Protein AF-A0A9D6C501-F1 (afdb_monomer)

Nearest PDB structures (foldseek):
  5izs-assembly2_D  TM=9.633E-01  e=5.476E-01  synthetic construct
  5izs-assembly2_E  TM=9.698E-01  e=9.408E-01  synthetic construct
  6xi6-assembly1_A-3  TM=9.620E-01  e=1.061E+00  synthetic construct
  4ke2-assembly1_A  TM=8.879E-01  e=5.380E+00  Pseudopleuronectes americanus

Structure (mmCIF, N/CA/C/O backbone):
data_AF-A0A9D6C501-F1
#
_entry.id   AF-A0A9D6C501-F1
#
loop_
_atom_site.group_PDB
_atom_site.id
_atom_site.type_symbol
_atom_site.label_atom_id
_atom_site.label_alt_id
_atom_site.label_comp_id
_atom_site.label_asym_id
_atom_site.label_entity_id
_atom_site.label_seq_id
_atom_site.pdbx_PDB_ins_code
_atom_site.Cartn_x
_atom_site.Cartn_y
_atom_site.Cartn_z
_atom_site.occupancy
_atom_site.B_iso_or_equiv
_atom_site.auth_seq_id
_atom_site.auth_comp_id
_atom_site.auth_asym_id
_atom_site.auth_atom_id
_atom_site.pdbx_PDB_model_num
ATOM 1 N N . MET A 1 1 ? -19.567 12.863 9.223 1.00 47.72 1 MET A N 1
ATOM 2 C CA . MET A 1 1 ? -19.344 14.197 8.610 1.00 47.72 1 MET A CA 1
ATOM 3 C C . MET A 1 1 ? -18.190 14.239 7.585 1.00 47.72 1 MET A C 1
ATOM 5 O O . MET A 1 1 ? -18.088 15.213 6.853 1.00 47.72 1 MET A O 1
ATOM 9 N N . TRP A 1 2 ? -17.352 13.196 7.460 1.00 30.27 2 TRP A N 1
ATOM 10 C CA . TRP A 1 2 ? -16.271 13.142 6.454 1.00 30.27 2 TRP A CA 1
ATOM 11 C C . TRP A 1 2 ? -16.708 12.658 5.056 1.00 30.27 2 TRP A C 1
ATOM 13 O O . TRP A 1 2 ? -16.207 13.167 4.057 1.00 30.27 2 TRP A O 1
ATOM 23 N N . GLN A 1 3 ? -17.695 11.759 4.955 1.00 38.41 3 GLN A N 1
ATOM 24 C CA . GLN A 1 3 ? -18.162 11.247 3.655 1.00 38.41 3 GLN A CA 1
ATOM 25 C C . GLN A 1 3 ? -18.876 12.302 2.790 1.00 38.41 3 GLN A C 1
ATOM 27 O O . GLN A 1 3 ? -18.771 12.288 1.565 1.00 38.41 3 GLN A O 1
ATOM 32 N N . THR A 1 4 ? -19.540 13.280 3.411 1.00 40.81 4 THR A N 1
ATOM 33 C CA . THR A 1 4 ? -20.282 14.330 2.697 1.00 40.81 4 THR A CA 1
ATOM 34 C C . THR A 1 4 ? -19.353 15.296 1.950 1.00 40.81 4 THR A C 1
ATOM 36 O O . THR A 1 4 ? -19.719 15.805 0.895 1.00 40.81 4 THR A O 1
ATOM 39 N N . ARG A 1 5 ? -18.122 15.519 2.441 1.00 48.72 5 ARG A N 1
ATOM 40 C CA . ARG A 1 5 ? -17.141 16.409 1.786 1.00 48.72 5 ARG A CA 1
ATOM 41 C C . ARG A 1 5 ? -16.528 15.790 0.525 1.00 48.72 5 ARG A C 1
ATOM 43 O O . ARG A 1 5 ? -16.245 16.519 -0.422 1.00 48.72 5 ARG A O 1
ATOM 50 N N . ILE A 1 6 ? -16.379 14.466 0.481 1.00 52.72 6 ILE A N 1
ATOM 51 C CA . ILE A 1 6 ? -15.838 13.747 -0.684 1.00 52.72 6 ILE A CA 1
ATOM 52 C C . ILE A 1 6 ? -16.838 13.791 -1.846 1.00 52.72 6 ILE A C 1
ATOM 54 O O . ILE A 1 6 ? -16.473 14.153 -2.963 1.00 52.72 6 ILE A O 1
ATOM 58 N N . LEU A 1 7 ? -18.120 13.530 -1.571 1.00 46.81 7 LEU A N 1
ATOM 59 C CA . LEU A 1 7 ? -19.181 13.551 -2.586 1.00 46.81 7 LEU A CA 1
ATOM 60 C C . LEU A 1 7 ? -19.389 14.944 -3.212 1.00 46.81 7 LEU A C 1
ATOM 62 O O . LEU A 1 7 ? -19.636 15.050 -4.414 1.00 46.81 7 LEU A O 1
ATOM 66 N N . VAL A 1 8 ? -19.235 16.020 -2.429 1.00 56.94 8 VAL A N 1
ATOM 67 C CA . VAL A 1 8 ? -19.314 17.406 -2.934 1.00 56.94 8 VAL A CA 1
ATOM 68 C C . VAL A 1 8 ? -18.138 17.740 -3.858 1.00 56.94 8 VAL A C 1
ATOM 70 O O . VAL A 1 8 ? -18.342 18.363 -4.902 1.00 56.94 8 VAL A O 1
ATOM 73 N N . ASN A 1 9 ? -16.923 17.294 -3.529 1.00 51.69 9 ASN A N 1
ATOM 74 C CA . ASN A 1 9 ? -15.750 17.534 -4.374 1.00 51.69 9 ASN A CA 1
ATOM 75 C C . ASN A 1 9 ? -15.791 16.723 -5.678 1.00 51.69 9 ASN A C 1
ATOM 77 O O . ASN A 1 9 ? -15.476 17.271 -6.732 1.00 51.69 9 ASN A O 1
ATOM 81 N N . VAL A 1 10 ? -16.267 15.474 -5.644 1.00 56.03 10 VAL A N 1
ATOM 82 C CA . VAL A 1 10 ? -16.452 14.652 -6.855 1.00 56.03 10 VAL A CA 1
ATOM 83 C C . VAL A 1 10 ? -17.479 15.281 -7.803 1.00 56.03 10 VAL A C 1
ATOM 85 O O . VAL A 1 10 ? -17.233 15.379 -9.004 1.00 56.03 10 VAL A O 1
ATOM 88 N N . ARG A 1 11 ? -18.596 15.801 -7.274 1.00 50.22 11 ARG A N 1
ATOM 89 C CA . ARG A 1 11 ? -19.611 16.498 -8.084 1.00 50.22 11 ARG A CA 1
ATOM 90 C C . ARG A 1 11 ? -19.091 17.809 -8.689 1.00 50.22 11 ARG A C 1
ATOM 92 O O . ARG A 1 11 ? -19.464 18.145 -9.807 1.00 50.22 11 ARG A O 1
ATOM 99 N N . ARG A 1 12 ? -18.207 18.529 -7.989 1.00 50.34 12 ARG A N 1
ATOM 100 C CA . ARG A 1 12 ? -17.574 19.765 -8.489 1.00 50.34 12 ARG A CA 1
ATOM 101 C C . ARG A 1 12 ? -16.555 19.500 -9.610 1.00 50.34 12 ARG A C 1
ATOM 103 O O . ARG A 1 12 ? -16.382 20.352 -10.476 1.00 50.34 12 ARG A O 1
ATOM 110 N N . MET A 1 13 ? -15.914 18.331 -9.633 1.00 49.38 13 MET A N 1
ATOM 111 C CA . MET A 1 13 ? -14.975 17.960 -10.703 1.00 49.38 13 MET A CA 1
ATOM 112 C C . MET A 1 13 ? -15.684 17.565 -12.009 1.00 49.38 13 MET A C 1
ATOM 114 O O . MET A 1 13 ? -15.136 17.790 -13.082 1.00 49.38 13 MET A O 1
ATOM 118 N N . GLN A 1 14 ? -16.925 17.066 -11.950 1.00 54.97 14 GLN A N 1
ATOM 119 C CA . GLN A 1 14 ? -17.709 16.705 -13.144 1.00 54.97 14 GLN A CA 1
ATOM 120 C C . GLN A 1 14 ? -18.224 17.914 -13.948 1.00 54.97 14 GLN A C 1
ATOM 122 O O . GLN A 1 14 ? -18.613 17.757 -15.102 1.00 54.97 14 GLN A O 1
ATOM 127 N N . THR A 1 15 ? -18.223 19.123 -13.374 1.00 48.69 15 THR A N 1
ATOM 128 C CA . THR A 1 15 ? -18.697 20.349 -14.046 1.00 48.69 15 THR A CA 1
ATOM 129 C C . THR A 1 15 ? -17.587 21.157 -14.723 1.00 48.69 15 THR A C 1
ATOM 131 O O . THR A 1 15 ? -17.861 22.206 -15.304 1.00 48.69 15 THR A O 1
ATOM 134 N N . MET A 1 16 ? -16.330 20.711 -14.652 1.00 44.47 16 MET A N 1
ATOM 135 C CA . MET A 1 16 ? -15.225 21.375 -15.341 1.00 44.47 16 MET A CA 1
ATOM 136 C C . MET A 1 16 ? -15.161 20.899 -16.795 1.00 44.47 16 MET A C 1
ATOM 138 O O . MET A 1 16 ? -14.798 19.761 -17.076 1.00 44.47 16 MET A O 1
ATOM 142 N N . LYS A 1 17 ? -15.530 21.781 -17.729 1.00 48.78 17 LYS A N 1
ATOM 143 C CA . LYS A 1 17 ? -15.360 21.563 -19.171 1.00 48.78 17 LYS A CA 1
ATOM 144 C C . LYS A 1 17 ? -13.866 21.455 -19.491 1.00 48.78 17 LYS A C 1
ATOM 146 O O . LYS A 1 17 ? -13.115 22.401 -19.266 1.00 48.78 17 LYS A O 1
ATOM 151 N N . THR A 1 18 ? -13.452 20.307 -20.015 1.00 42.47 18 THR A N 1
ATOM 152 C CA . THR A 1 18 ? -12.098 20.052 -20.514 1.00 42.47 18 THR A CA 1
ATOM 153 C C . THR A 1 18 ? -11.804 20.979 -21.701 1.00 42.47 18 THR A C 1
ATOM 155 O O . THR A 1 18 ? -12.596 20.992 -22.646 1.00 42.47 18 THR A O 1
ATOM 158 N N . PRO A 1 19 ? -10.716 21.771 -21.693 1.00 44.72 19 PRO A N 1
ATOM 159 C CA . PRO A 1 19 ? -10.315 22.525 -22.872 1.00 44.72 19 PRO A CA 1
ATOM 160 C C . PRO A 1 19 ? -9.852 21.564 -23.975 1.00 44.72 19 PRO A C 1
ATOM 162 O O . PRO A 1 19 ? -9.009 20.692 -23.767 1.00 44.72 19 PRO A O 1
ATOM 165 N N . GLU A 1 20 ? -10.449 21.730 -25.150 1.00 41.53 20 GLU A N 1
ATOM 166 C CA . GLU A 1 20 ? -10.170 20.987 -26.374 1.00 41.53 20 GLU A CA 1
ATOM 167 C C . GLU A 1 20 ? -8.712 21.222 -26.800 1.00 41.53 20 GLU A C 1
ATOM 169 O O . GLU A 1 20 ? -8.317 22.334 -27.154 1.00 41.53 20 GLU A O 1
ATOM 174 N N . THR A 1 21 ? -7.874 20.185 -26.720 1.00 39.00 21 THR A N 1
ATOM 175 C CA . THR A 1 21 ? -6.478 20.281 -27.162 1.00 39.00 21 THR A CA 1
ATOM 176 C C . THR A 1 21 ? -6.434 20.015 -28.661 1.00 39.00 21 THR A C 1
ATOM 178 O O . THR A 1 21 ? -6.546 18.880 -29.115 1.00 39.00 21 THR A O 1
ATOM 181 N N . ARG A 1 22 ? -6.302 21.097 -29.430 1.00 32.50 22 ARG A N 1
ATOM 182 C CA . ARG A 1 22 ? -6.124 21.107 -30.883 1.00 32.50 22 ARG A CA 1
ATOM 183 C C . ARG A 1 22 ? -4.939 20.220 -31.278 1.00 32.50 22 ARG A C 1
ATOM 185 O O . ARG A 1 22 ? -3.789 20.570 -31.029 1.00 32.50 22 ARG A O 1
ATOM 192 N N . THR A 1 23 ? -5.216 19.088 -31.916 1.00 35.75 23 THR A N 1
ATOM 193 C CA . THR A 1 23 ? -4.202 18.227 -32.531 1.00 35.75 23 THR A CA 1
ATOM 194 C C . THR A 1 23 ? -3.650 18.926 -33.772 1.00 35.75 23 THR A C 1
ATOM 196 O O . THR A 1 23 ? -4.257 18.893 -34.840 1.00 35.75 23 THR A O 1
ATOM 199 N N . THR A 1 24 ? -2.503 19.593 -33.656 1.00 35.00 24 THR A N 1
ATOM 200 C CA . THR A 1 24 ? -1.706 19.942 -34.835 1.00 35.00 24 THR A CA 1
ATOM 201 C C . THR A 1 24 ? -0.939 18.698 -35.254 1.00 35.00 24 THR A C 1
ATOM 203 O O . THR A 1 24 ? 0.030 18.307 -34.605 1.00 35.00 24 THR A O 1
ATOM 206 N N . GLY A 1 25 ? -1.408 18.051 -36.320 1.00 43.22 25 GLY A N 1
ATOM 207 C CA . GLY A 1 25 ? -0.636 17.042 -37.027 1.00 43.22 25 GLY A CA 1
ATOM 208 C C . GLY A 1 25 ? 0.635 17.678 -37.579 1.00 43.22 25 GLY A C 1
ATOM 209 O O . GLY A 1 25 ? 0.585 18.417 -38.559 1.00 43.22 25 GLY A O 1
ATOM 210 N N . THR A 1 26 ? 1.767 17.397 -36.940 1.00 38.34 26 THR A N 1
ATOM 211 C CA . THR A 1 26 ? 3.084 17.631 -37.528 1.00 38.34 26 THR A CA 1
ATOM 212 C C . THR A 1 26 ? 3.464 16.366 -38.281 1.00 38.34 26 THR A C 1
ATOM 214 O O . THR A 1 26 ? 3.967 15.403 -37.706 1.00 38.34 26 THR A O 1
ATOM 217 N N . THR A 1 27 ? 3.181 16.355 -39.580 1.00 40.12 27 THR A N 1
ATOM 218 C CA . THR A 1 27 ? 3.803 15.444 -40.542 1.00 40.12 27 THR A CA 1
ATOM 219 C C . THR A 1 27 ? 5.314 15.653 -40.464 1.00 40.12 27 THR A C 1
ATOM 221 O O . THR A 1 27 ? 5.811 16.705 -40.861 1.00 40.12 27 THR A O 1
ATOM 224 N N . ALA A 1 28 ? 6.047 14.684 -39.913 1.00 40.41 28 ALA A N 1
ATOM 225 C CA . ALA A 1 28 ? 7.504 14.696 -39.945 1.00 40.41 28 ALA A CA 1
ATOM 226 C C . ALA A 1 28 ? 7.971 14.425 -41.390 1.00 40.41 28 ALA A C 1
ATOM 228 O O . ALA A 1 28 ? 7.619 13.382 -41.951 1.00 40.41 28 ALA A O 1
ATOM 229 N N . PRO A 1 29 ? 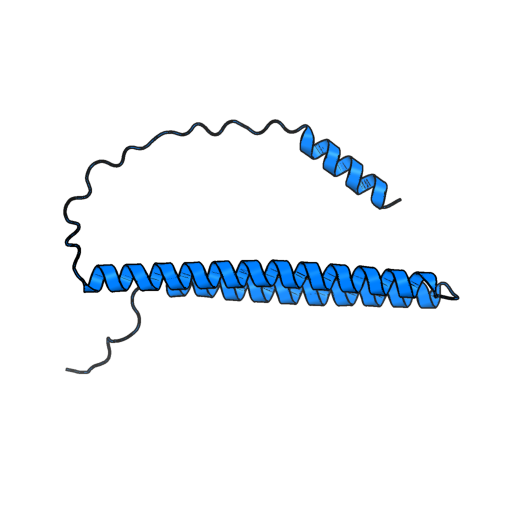8.729 15.337 -42.023 1.00 42.22 29 PRO A N 1
ATOM 230 C CA . PRO A 1 29 ? 9.289 15.102 -43.341 1.00 42.22 29 PRO A CA 1
ATOM 231 C C . PRO A 1 29 ? 10.544 14.230 -43.217 1.00 42.22 29 PRO A C 1
ATOM 233 O O . PRO A 1 29 ? 11.494 14.617 -42.550 1.00 42.22 29 PRO A O 1
ATOM 236 N N . GLY A 1 30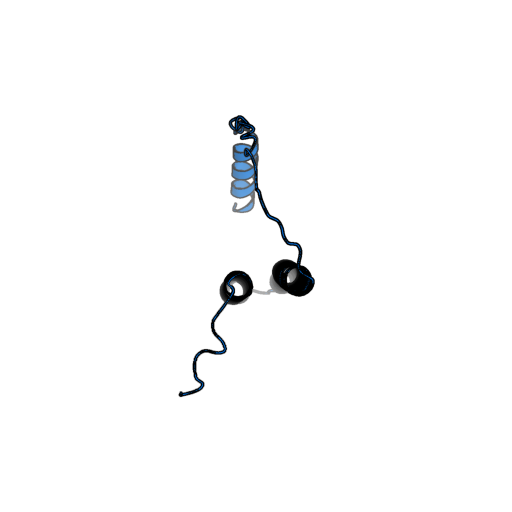 ? 10.523 13.070 -43.881 1.00 41.56 30 GLY A N 1
ATOM 237 C CA . GLY A 1 30 ? 11.695 12.308 -44.331 1.00 41.56 30 GLY A CA 1
ATOM 238 C C . GLY A 1 30 ? 12.710 11.871 -43.268 1.00 41.56 30 GLY A C 1
ATOM 239 O O . GLY A 1 30 ? 13.598 12.632 -42.907 1.00 41.56 30 GLY A O 1
ATOM 240 N N . MET A 1 31 ? 12.682 10.592 -42.882 1.00 47.81 31 MET A N 1
ATOM 241 C CA . MET A 1 31 ? 13.840 9.928 -42.264 1.00 47.81 31 MET A CA 1
ATOM 242 C C . MET A 1 31 ? 14.558 9.089 -43.336 1.00 47.81 31 MET A C 1
ATOM 244 O O . MET A 1 31 ? 14.067 8.010 -43.677 1.00 47.81 31 MET A O 1
ATOM 248 N N . PRO A 1 32 ? 15.675 9.565 -43.918 1.00 46.47 32 PRO A N 1
ATOM 249 C CA . PRO A 1 32 ? 16.493 8.770 -44.821 1.00 46.47 32 PRO A CA 1
ATOM 250 C C . PRO A 1 32 ? 17.410 7.845 -44.007 1.00 46.47 32 PRO A C 1
ATOM 252 O O . PRO A 1 32 ? 18.119 8.298 -43.114 1.00 46.47 32 PRO A O 1
ATOM 255 N N . GLY A 1 33 ? 17.409 6.552 -44.343 1.00 48.41 33 GLY A N 1
ATOM 256 C CA . GLY A 1 33 ? 18.399 5.589 -43.849 1.00 48.41 33 GLY A CA 1
ATOM 257 C C . GLY A 1 33 ? 18.008 4.863 -42.563 1.00 48.41 33 GLY A C 1
ATOM 258 O O . GLY A 1 33 ? 18.647 5.028 -41.529 1.00 48.41 33 GLY A O 1
ATOM 259 N N . MET A 1 34 ? 16.994 3.999 -42.633 1.00 55.34 34 MET A N 1
ATOM 260 C CA . MET A 1 34 ? 16.848 2.907 -41.669 1.00 55.34 34 MET A CA 1
ATOM 261 C C . MET A 1 34 ? 17.520 1.665 -42.266 1.00 55.34 34 MET A C 1
ATOM 263 O O . MET A 1 34 ? 16.855 0.781 -42.804 1.00 55.34 34 MET A O 1
ATOM 267 N N . ASP A 1 35 ? 18.853 1.612 -42.209 1.00 54.38 35 ASP A N 1
ATOM 268 C CA . ASP A 1 35 ? 19.573 0.352 -42.410 1.00 54.38 35 ASP A CA 1
ATOM 269 C C . ASP A 1 35 ? 19.256 -0.554 -41.217 1.00 54.38 35 ASP A C 1
ATOM 271 O O . ASP A 1 35 ? 19.888 -0.514 -40.157 1.00 54.38 35 ASP A O 1
ATOM 275 N N . MET A 1 36 ? 18.189 -1.334 -41.384 1.00 57.34 36 MET A N 1
ATOM 276 C CA . MET A 1 36 ? 17.636 -2.266 -40.408 1.00 57.34 36 MET A CA 1
ATOM 277 C C . MET A 1 36 ? 18.569 -3.481 -40.264 1.00 57.34 36 MET A C 1
ATOM 279 O O . MET A 1 36 ? 18.265 -4.591 -40.697 1.00 57.34 36 MET A O 1
ATOM 283 N N . ASN A 1 37 ? 19.750 -3.280 -39.681 1.00 63.50 37 ASN A N 1
ATOM 284 C CA . ASN A 1 37 ? 20.674 -4.368 -39.378 1.00 63.50 37 ASN A CA 1
ATOM 285 C C . ASN A 1 37 ? 20.071 -5.288 -38.299 1.00 63.50 37 ASN A C 1
ATOM 287 O O . ASN A 1 37 ? 19.452 -4.821 -37.343 1.00 63.50 37 ASN A O 1
ATOM 291 N N . ARG A 1 38 ? 20.288 -6.608 -38.401 1.00 58.78 38 ARG A N 1
ATOM 292 C CA . ARG A 1 38 ? 19.792 -7.627 -37.443 1.00 58.78 38 ARG A CA 1
ATOM 293 C C . ARG A 1 38 ? 20.152 -7.312 -35.982 1.00 58.78 38 ARG A C 1
ATOM 295 O O . ARG A 1 38 ? 19.374 -7.614 -35.081 1.00 58.78 38 ARG A O 1
ATOM 302 N N . ALA A 1 39 ? 21.304 -6.678 -35.758 1.00 58.84 39 ALA A N 1
ATOM 303 C CA . ALA A 1 39 ? 21.720 -6.185 -34.448 1.00 58.84 39 ALA A CA 1
ATOM 304 C C . ALA A 1 39 ? 20.833 -5.033 -33.934 1.00 58.84 39 ALA A C 1
ATOM 306 O O . ALA A 1 39 ? 20.509 -5.025 -32.754 1.00 58.84 39 ALA A O 1
ATOM 307 N N . GLY A 1 40 ? 20.386 -4.129 -34.816 1.00 60.25 40 GLY A N 1
ATOM 308 C CA . GLY A 1 40 ? 19.458 -3.026 -34.523 1.00 60.25 40 GLY A CA 1
ATOM 309 C C . GLY A 1 40 ? 18.039 -3.495 -34.182 1.00 60.25 40 GLY A C 1
ATOM 310 O O . GLY A 1 40 ? 17.402 -2.969 -33.273 1.00 60.25 40 GLY A O 1
ATOM 311 N N . LEU A 1 41 ? 17.565 -4.544 -34.862 1.00 71.31 41 LEU A N 1
ATOM 312 C CA . LEU A 1 41 ? 16.304 -5.213 -34.518 1.00 71.31 41 LEU A CA 1
ATOM 313 C C . LEU A 1 41 ? 16.386 -5.923 -33.167 1.00 71.31 41 LEU A C 1
ATOM 315 O O . LEU A 1 41 ? 15.463 -5.829 -32.362 1.00 71.31 41 LEU A O 1
ATOM 319 N N . GLY A 1 42 ? 17.504 -6.607 -32.904 1.00 66.81 42 GLY A N 1
ATOM 320 C CA . GLY A 1 42 ? 17.773 -7.214 -31.605 1.00 66.81 42 GLY A CA 1
ATOM 321 C C . GLY A 1 42 ? 17.809 -6.174 -30.486 1.00 66.81 42 GLY A C 1
ATOM 322 O O . GLY A 1 42 ? 17.236 -6.418 -29.424 1.00 66.81 42 GLY A O 1
ATOM 323 N N . THR A 1 43 ? 18.417 -5.003 -30.729 1.00 66.50 43 THR A N 1
ATOM 324 C CA . THR A 1 43 ? 18.469 -3.934 -29.730 1.00 66.50 43 THR A CA 1
ATOM 325 C C . THR A 1 43 ? 17.125 -3.277 -29.448 1.00 66.50 43 THR A C 1
ATOM 327 O O . THR A 1 43 ? 16.767 -3.061 -28.292 1.00 66.50 43 THR A O 1
ATOM 330 N N . ALA A 1 44 ? 16.341 -3.016 -30.492 1.00 68.06 44 ALA A N 1
ATOM 331 C CA . ALA A 1 44 ? 14.985 -2.498 -30.347 1.00 68.06 44 ALA A CA 1
ATOM 332 C C . ALA A 1 44 ? 14.057 -3.492 -29.623 1.00 68.06 44 ALA A C 1
ATOM 334 O O . ALA A 1 44 ? 13.250 -3.092 -28.782 1.00 68.06 44 ALA A O 1
ATOM 335 N N . ALA A 1 45 ? 14.196 -4.793 -29.901 1.00 69.56 45 ALA A N 1
ATOM 336 C CA . ALA A 1 45 ? 13.376 -5.830 -29.284 1.00 69.56 45 ALA A CA 1
ATOM 337 C C . ALA A 1 45 ? 13.586 -5.925 -27.762 1.00 69.56 45 ALA A C 1
ATOM 339 O O . ALA A 1 45 ? 12.599 -5.928 -27.025 1.00 69.56 45 ALA A O 1
ATOM 340 N N . TRP A 1 46 ? 14.831 -5.942 -27.261 1.00 65.38 46 TRP A N 1
ATOM 341 C CA . TRP A 1 46 ? 15.068 -6.027 -25.808 1.00 65.38 46 TRP A CA 1
ATOM 342 C C . TRP A 1 46 ? 14.629 -4.766 -25.061 1.00 65.38 46 TRP A C 1
ATOM 344 O O . TRP A 1 46 ? 14.109 -4.867 -23.951 1.00 65.38 46 TRP A O 1
ATOM 354 N N . MET A 1 47 ? 14.769 -3.590 -25.680 1.00 70.50 47 MET A N 1
ATOM 355 C CA . MET A 1 47 ? 14.286 -2.332 -25.110 1.00 70.50 47 MET A CA 1
ATOM 356 C C . MET A 1 47 ? 12.755 -2.345 -24.986 1.00 70.50 47 MET A C 1
ATOM 358 O O . MET A 1 47 ? 12.210 -1.963 -23.951 1.00 70.50 47 MET A O 1
ATOM 362 N N . SER A 1 48 ? 12.058 -2.864 -26.006 1.00 72.62 48 SER A N 1
ATOM 363 C CA . SER A 1 48 ? 10.598 -3.012 -25.973 1.00 72.62 48 SER A CA 1
ATOM 364 C C . SER A 1 48 ? 10.124 -4.026 -24.922 1.00 72.62 48 SER A C 1
ATOM 366 O O . SER A 1 48 ? 9.153 -3.756 -24.216 1.00 72.62 48 SER A O 1
ATOM 368 N N . ALA A 1 49 ? 10.840 -5.145 -24.752 1.00 79.50 49 ALA A N 1
ATOM 369 C CA . ALA A 1 49 ? 10.535 -6.161 -23.747 1.00 79.50 49 ALA A CA 1
ATOM 370 C C . ALA A 1 49 ? 10.749 -5.640 -22.315 1.00 79.50 49 ALA A C 1
ATOM 372 O O . ALA A 1 49 ? 9.838 -5.741 -21.497 1.00 79.50 49 ALA A O 1
ATOM 373 N N . GLY A 1 50 ? 11.889 -4.997 -22.032 1.00 79.38 50 GLY A N 1
ATOM 374 C CA . GLY A 1 50 ? 12.169 -4.415 -20.712 1.00 79.38 50 GLY A CA 1
ATOM 375 C C . GLY A 1 50 ? 11.175 -3.316 -20.318 1.00 79.38 50 GLY A C 1
ATOM 376 O O . GLY A 1 50 ? 10.764 -3.227 -19.161 1.00 79.38 50 GLY A O 1
ATOM 377 N N . MET A 1 51 ? 10.708 -2.519 -21.286 1.00 77.75 51 MET A N 1
ATOM 378 C CA . MET A 1 51 ? 9.636 -1.547 -21.056 1.00 77.75 51 MET A CA 1
ATOM 379 C C . MET A 1 51 ? 8.300 -2.233 -20.717 1.00 77.75 51 MET A C 1
ATOM 381 O O . MET A 1 51 ? 7.618 -1.810 -19.781 1.00 77.75 51 MET A O 1
ATOM 385 N N . MET A 1 52 ? 7.927 -3.291 -21.448 1.00 84.62 52 MET A N 1
ATOM 386 C CA . MET A 1 52 ? 6.712 -4.074 -21.180 1.00 84.62 52 MET A CA 1
ATOM 387 C C . MET A 1 52 ? 6.744 -4.716 -19.787 1.00 84.62 52 MET A C 1
ATOM 389 O O . MET A 1 52 ? 5.767 -4.631 -19.044 1.00 84.62 52 MET A O 1
ATOM 393 N N . GLU A 1 53 ? 7.870 -5.333 -19.425 1.00 85.25 53 GLU A N 1
ATOM 394 C CA . GLU A 1 53 ? 8.078 -5.965 -18.120 1.00 85.25 53 GLU A CA 1
ATOM 395 C C . GLU A 1 53 ? 7.970 -4.947 -16.985 1.00 85.25 53 GLU A C 1
ATOM 397 O O . GLU A 1 53 ? 7.294 -5.197 -15.985 1.00 85.25 53 GLU A O 1
ATOM 402 N N . ALA A 1 54 ? 8.559 -3.763 -17.150 1.00 85.12 54 ALA A N 1
ATOM 403 C CA . ALA A 1 54 ? 8.465 -2.725 -16.139 1.00 85.12 54 ALA A CA 1
ATOM 404 C C . ALA A 1 54 ? 7.053 -2.137 -16.009 1.00 85.12 54 ALA A C 1
ATOM 406 O O . ALA A 1 54 ? 6.595 -1.891 -14.893 1.00 85.12 54 ALA A O 1
ATOM 407 N N . LEU A 1 55 ? 6.329 -1.954 -17.120 1.00 85.69 55 LEU A N 1
ATOM 408 C CA . LEU A 1 55 ? 4.914 -1.565 -17.090 1.00 85.69 55 LEU A CA 1
ATOM 409 C C . LEU A 1 55 ? 4.062 -2.608 -16.360 1.00 85.69 55 LEU A C 1
ATOM 411 O O . LEU A 1 55 ? 3.233 -2.243 -15.524 1.00 85.69 55 LEU A O 1
ATOM 415 N N . ALA A 1 56 ? 4.296 -3.895 -16.623 1.00 91.19 56 ALA A N 1
ATOM 416 C CA . ALA A 1 56 ? 3.620 -4.981 -15.924 1.00 91.19 56 ALA A CA 1
ATOM 417 C C . ALA A 1 56 ? 3.947 -4.980 -14.420 1.00 91.19 56 ALA A C 1
ATOM 419 O O . ALA A 1 56 ? 3.042 -5.107 -13.594 1.00 91.19 56 ALA A O 1
ATOM 420 N N . ALA A 1 57 ? 5.213 -4.767 -14.049 1.00 91.75 57 ALA A N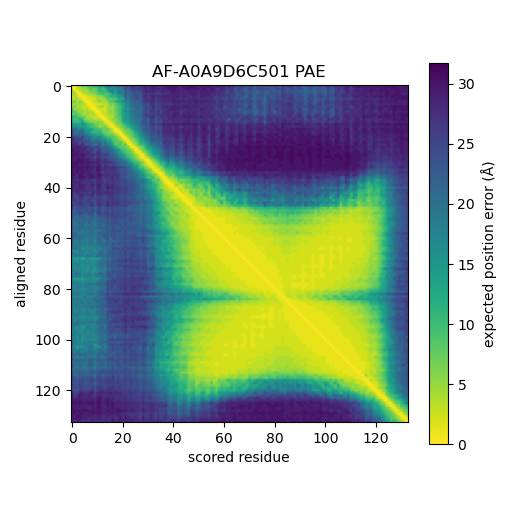 1
ATOM 421 C CA . ALA A 1 57 ? 5.641 -4.684 -12.655 1.00 91.75 57 ALA A CA 1
ATOM 422 C C . ALA A 1 57 ? 5.013 -3.486 -11.920 1.00 91.75 57 ALA A C 1
ATOM 424 O O . ALA A 1 57 ? 4.531 -3.642 -10.797 1.00 91.75 57 ALA A O 1
ATOM 425 N N . MET A 1 58 ? 4.955 -2.311 -12.556 1.00 91.38 58 MET A N 1
ATOM 426 C CA . MET A 1 58 ? 4.285 -1.129 -12.000 1.00 91.38 58 MET A CA 1
ATOM 427 C C . MET A 1 58 ? 2.781 -1.361 -11.831 1.00 91.38 58 MET A C 1
ATOM 429 O O . MET A 1 58 ? 2.229 -1.066 -10.772 1.00 91.38 58 MET A O 1
ATOM 433 N N . GLY A 1 59 ? 2.117 -1.931 -12.841 1.00 92.12 59 GLY A N 1
ATOM 434 C CA . GLY A 1 59 ? 0.695 -2.271 -12.762 1.00 92.12 59 GLY A CA 1
ATOM 435 C C . GLY A 1 59 ? 0.400 -3.272 -11.643 1.00 92.12 59 GLY A C 1
ATOM 436 O O . GLY A 1 59 ? -0.533 -3.079 -10.863 1.00 92.12 59 GLY A O 1
ATOM 437 N N . SER A 1 60 ? 1.239 -4.301 -11.511 1.00 96.38 60 SER A N 1
ATOM 438 C CA . SER A 1 60 ? 1.144 -5.278 -10.426 1.00 96.38 60 SER A CA 1
ATOM 439 C C . SER A 1 60 ? 1.301 -4.627 -9.051 1.00 96.38 60 SER A C 1
ATOM 441 O O . SER A 1 60 ? 0.550 -4.960 -8.138 1.00 96.38 60 SER A O 1
ATOM 443 N N . GLU A 1 61 ? 2.243 -3.696 -8.888 1.00 96.69 61 GLU A N 1
ATOM 444 C CA . GLU A 1 61 ? 2.447 -2.985 -7.622 1.00 96.69 61 GLU A CA 1
ATOM 445 C C . GLU A 1 61 ? 1.213 -2.169 -7.217 1.00 96.69 61 GLU A C 1
ATOM 447 O O . GLU A 1 61 ? 0.774 -2.247 -6.072 1.00 96.69 61 GLU A O 1
ATOM 452 N N . VAL A 1 62 ? 0.595 -1.452 -8.161 1.00 95.88 62 VAL A N 1
ATOM 453 C CA . VAL A 1 62 ? -0.631 -0.684 -7.890 1.00 95.88 62 VAL A CA 1
ATOM 454 C C . VAL A 1 62 ? -1.770 -1.600 -7.441 1.00 95.88 62 VAL A C 1
ATOM 456 O O . VAL A 1 62 ? -2.450 -1.306 -6.457 1.00 95.88 62 VAL A O 1
ATOM 459 N N . VAL A 1 63 ? -1.975 -2.729 -8.125 1.00 97.69 63 VAL A N 1
ATOM 460 C CA . VAL A 1 63 ? -3.030 -3.688 -7.760 1.00 97.69 63 VAL A CA 1
ATOM 461 C C . VAL A 1 63 ? -2.771 -4.297 -6.381 1.00 97.69 63 VAL A C 1
ATOM 463 O O . VAL A 1 63 ? -3.695 -4.379 -5.571 1.00 97.69 63 VAL A O 1
ATOM 466 N N . GLN A 1 64 ? -1.527 -4.681 -6.084 1.00 97.25 64 GLN A N 1
ATOM 467 C CA . GLN A 1 64 ? -1.145 -5.220 -4.775 1.00 97.25 64 GLN A CA 1
ATOM 468 C C . GLN A 1 64 ? -1.3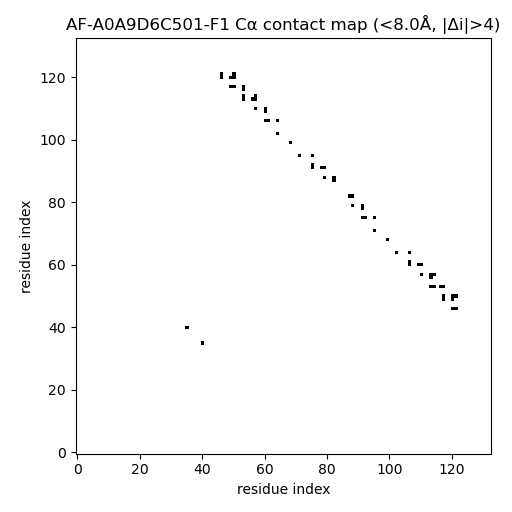67 -4.198 -3.658 1.00 97.25 64 GLN A C 1
ATOM 470 O O . GLN A 1 64 ? -1.936 -4.537 -2.620 1.00 97.25 64 GLN A O 1
ATOM 475 N N . PHE A 1 65 ? -0.985 -2.941 -3.888 1.00 96.69 65 PHE A N 1
ATOM 476 C CA . PHE A 1 65 ? -1.207 -1.854 -2.945 1.00 96.69 65 PHE A CA 1
ATOM 477 C C . PHE A 1 65 ? -2.701 -1.650 -2.645 1.00 96.69 65 PHE A C 1
ATOM 479 O O . PHE A 1 65 ? -3.103 -1.602 -1.480 1.00 96.69 65 PHE A O 1
ATOM 486 N N . VAL A 1 66 ? -3.543 -1.586 -3.681 1.00 97.38 66 VAL A N 1
ATOM 487 C CA . VAL A 1 66 ? -4.997 -1.421 -3.514 1.00 97.38 66 VAL A CA 1
ATOM 488 C C . VAL A 1 66 ? -5.604 -2.609 -2.768 1.00 97.38 66 VAL A C 1
ATOM 490 O O . VAL A 1 66 ? -6.383 -2.412 -1.836 1.00 97.38 66 VAL A O 1
ATOM 493 N N . ALA A 1 67 ? -5.226 -3.837 -3.128 1.00 97.81 67 ALA A N 1
ATOM 494 C CA . ALA A 1 67 ? -5.705 -5.037 -2.449 1.00 97.81 67 ALA A CA 1
ATOM 495 C C . ALA A 1 67 ? -5.327 -5.039 -0.957 1.00 97.81 67 ALA A C 1
ATOM 497 O O . ALA A 1 67 ? -6.178 -5.303 -0.105 1.00 97.81 67 ALA A O 1
ATOM 498 N N . ALA A 1 68 ? -4.083 -4.676 -0.627 1.00 96.44 68 ALA A N 1
ATOM 499 C CA . ALA A 1 68 ? -3.627 -4.558 0.757 1.00 96.44 68 ALA A CA 1
ATOM 500 C C . ALA A 1 68 ? -4.416 -3.492 1.535 1.00 96.44 68 ALA A C 1
ATOM 502 O O . ALA A 1 68 ? -4.780 -3.707 2.694 1.00 96.44 68 ALA A O 1
ATOM 503 N N . ARG A 1 69 ? -4.741 -2.363 0.894 1.00 96.94 69 ARG A N 1
ATOM 504 C CA . ARG A 1 69 ? -5.532 -1.298 1.517 1.00 96.94 69 ARG A CA 1
ATOM 505 C C . ARG A 1 69 ? -6.964 -1.721 1.822 1.00 96.94 69 ARG A C 1
ATOM 507 O O . ARG A 1 69 ? -7.441 -1.473 2.925 1.00 96.94 69 ARG A O 1
ATOM 514 N N . ILE A 1 70 ? -7.609 -2.417 0.889 1.00 97.88 70 ILE A N 1
ATOM 515 C CA . ILE A 1 70 ? -8.953 -2.971 1.095 1.00 97.88 70 ILE A CA 1
ATOM 516 C C . ILE A 1 70 ? -8.945 -3.981 2.250 1.00 97.88 70 ILE A C 1
ATOM 518 O O . ILE A 1 70 ? -9.835 -3.955 3.098 1.00 97.88 70 ILE A O 1
ATOM 522 N N . ALA A 1 71 ? -7.934 -4.851 2.319 1.00 97.31 71 ALA A N 1
ATOM 523 C CA . ALA A 1 71 ? -7.825 -5.836 3.393 1.00 97.31 71 ALA A CA 1
ATOM 524 C C . ALA A 1 71 ? -7.704 -5.176 4.778 1.00 97.31 71 ALA A C 1
ATOM 526 O O . ALA A 1 71 ? -8.407 -5.563 5.715 1.00 97.31 71 ALA A O 1
ATOM 527 N N . GLU A 1 72 ? -6.866 -4.146 4.909 1.00 97.44 72 GLU A N 1
ATOM 528 C CA . GLU A 1 72 ? -6.757 -3.383 6.155 1.00 97.44 72 GLU A CA 1
ATOM 529 C C . GLU A 1 72 ? -8.046 -2.609 6.480 1.00 97.44 72 GLU A C 1
ATOM 531 O O . GLU A 1 72 ? -8.439 -2.567 7.641 1.00 97.44 72 GLU A O 1
ATOM 536 N N . ASP A 1 73 ? -8.757 -2.055 5.490 1.00 97.06 73 ASP A N 1
ATOM 537 C CA . ASP A 1 73 ? -10.058 -1.405 5.719 1.00 97.06 73 ASP A CA 1
ATOM 538 C C . ASP A 1 73 ? -11.089 -2.386 6.305 1.00 97.06 73 ASP A C 1
ATOM 540 O O . ASP A 1 73 ? -11.839 -2.030 7.218 1.00 97.06 73 ASP A O 1
ATOM 544 N N . ILE A 1 74 ? -11.132 -3.625 5.802 1.00 97.81 74 ILE A N 1
ATOM 545 C CA . ILE A 1 74 ? -12.022 -4.680 6.313 1.00 97.81 74 ILE A CA 1
ATOM 546 C C . ILE A 1 74 ? -11.630 -5.060 7.743 1.00 97.81 74 ILE A C 1
ATOM 548 O O . ILE A 1 74 ? -12.486 -5.115 8.628 1.00 97.81 74 ILE A O 1
ATOM 552 N N . LYS A 1 75 ? -10.337 -5.283 7.991 1.00 97.19 75 LYS A N 1
ATOM 553 C CA . LYS A 1 75 ? -9.801 -5.619 9.317 1.00 97.19 75 LYS A CA 1
ATOM 554 C C . LYS A 1 75 ? -10.116 -4.535 10.347 1.00 97.19 75 LYS A C 1
ATOM 556 O O . LYS A 1 75 ? -10.583 -4.849 11.441 1.00 97.19 75 LYS A O 1
ATOM 561 N N . THR A 1 76 ? -9.918 -3.267 9.996 1.00 96.38 76 THR A N 1
ATOM 562 C CA . THR A 1 76 ? -10.232 -2.131 10.868 1.00 96.38 76 THR A CA 1
ATOM 563 C C . THR A 1 76 ? -11.724 -2.030 11.145 1.00 96.38 76 THR A C 1
ATOM 565 O O . THR A 1 76 ? -12.107 -1.854 12.299 1.00 96.38 76 THR A O 1
ATOM 568 N N . GLN A 1 77 ? -12.582 -2.195 10.135 1.00 96.50 77 GLN A N 1
ATOM 569 C CA . GLN A 1 77 ? -14.033 -2.196 10.342 1.00 96.50 77 GLN A CA 1
ATOM 570 C C . GLN A 1 77 ? -14.480 -3.333 11.262 1.00 96.50 77 GLN A C 1
ATOM 572 O O . GLN A 1 77 ? -15.257 -3.097 12.184 1.00 96.50 77 GLN A O 1
ATOM 577 N N . HIS A 1 78 ? -13.951 -4.542 11.062 1.00 97.56 78 HIS A N 1
ATOM 578 C CA . HIS A 1 78 ? -14.2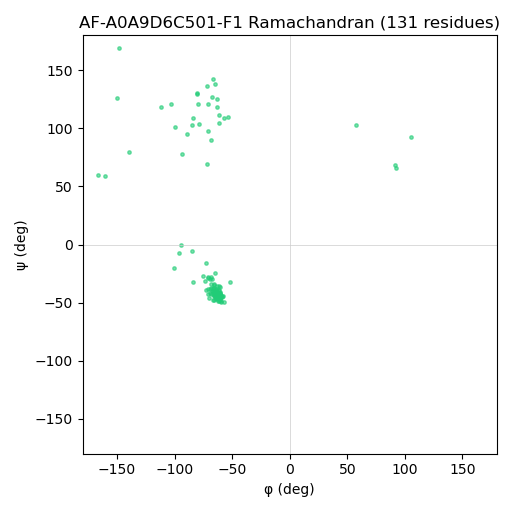50 -5.674 11.932 1.00 97.56 78 HIS A CA 1
ATOM 579 C C . HIS A 1 78 ? -13.823 -5.395 13.379 1.00 97.56 78 HIS A C 1
ATOM 581 O O . HIS A 1 78 ? -14.607 -5.596 14.302 1.00 97.56 78 HIS A O 1
ATOM 587 N N . ALA A 1 79 ? -12.612 -4.869 13.582 1.00 95.62 79 ALA A N 1
ATOM 588 C CA . ALA A 1 79 ? -12.111 -4.527 14.909 1.00 95.62 79 ALA A CA 1
ATOM 589 C C . ALA A 1 79 ? -12.968 -3.449 15.597 1.00 95.62 79 ALA A C 1
ATOM 591 O O . ALA A 1 79 ? -13.291 -3.580 16.776 1.00 95.62 79 ALA A O 1
ATOM 592 N N . LEU A 1 80 ? -13.387 -2.414 14.859 1.00 95.81 80 LEU A N 1
ATOM 593 C CA . LEU A 1 80 ? -14.249 -1.351 15.384 1.00 95.81 80 LEU A CA 1
ATOM 594 C C . LEU A 1 80 ? -15.650 -1.853 15.757 1.00 95.81 80 LEU A C 1
ATOM 596 O O . LEU A 1 80 ? -16.211 -1.372 16.735 1.00 95.81 80 LEU A O 1
ATOM 600 N N . LEU A 1 81 ? -16.208 -2.820 15.021 1.00 96.75 81 LEU A N 1
ATOM 601 C CA . LEU A 1 81 ? -17.513 -3.418 15.340 1.00 96.75 81 LEU A CA 1
ATOM 602 C C . LEU A 1 81 ? -17.487 -4.257 16.624 1.00 96.75 81 LEU A C 1
ATOM 604 O O . LEU A 1 81 ? -18.512 -4.388 17.288 1.00 96.75 81 LEU A O 1
ATOM 608 N N . THR A 1 82 ? -16.332 -4.825 16.975 1.00 95.38 82 THR A N 1
ATOM 609 C CA . THR A 1 82 ? -16.157 -5.652 18.182 1.00 95.38 82 THR A CA 1
ATOM 610 C C . THR A 1 82 ? -15.609 -4.887 19.390 1.00 95.38 82 THR A C 1
ATOM 612 O O . THR A 1 82 ? -15.519 -5.445 20.483 1.00 95.38 82 THR A O 1
ATOM 615 N N . CYS A 1 83 ? -15.223 -3.631 19.186 1.00 94.69 83 CYS A N 1
ATOM 616 C CA . CYS A 1 83 ? -14.602 -2.755 20.172 1.00 94.69 83 CYS A CA 1
ATOM 617 C C . CYS A 1 83 ? -15.552 -2.439 21.337 1.00 94.69 83 CYS A C 1
ATOM 619 O O . CYS A 1 83 ? -16.735 -2.167 21.120 1.00 94.69 83 CYS A O 1
ATOM 621 N N . LYS A 1 84 ? -15.040 -2.436 22.575 1.00 93.56 84 LYS A N 1
ATOM 622 C CA . LYS A 1 84 ? -15.873 -2.251 23.784 1.00 93.56 84 LYS A CA 1
ATOM 623 C C . LYS A 1 84 ? -15.837 -0.842 24.364 1.00 93.56 84 LYS A C 1
ATOM 625 O O . LYS A 1 84 ? -16.755 -0.469 25.094 1.00 93.56 84 LYS A O 1
ATOM 630 N N . ASP A 1 85 ? -14.810 -0.060 24.042 1.00 94.25 85 ASP A N 1
ATOM 631 C CA . ASP A 1 85 ? -14.644 1.294 24.563 1.00 94.25 85 ASP A CA 1
ATOM 632 C C . ASP A 1 85 ? -13.934 2.245 23.585 1.00 94.25 85 ASP A C 1
ATOM 634 O O . ASP A 1 85 ? -13.408 1.864 22.542 1.00 94.25 85 ASP A O 1
ATOM 638 N N . VAL A 1 86 ? -13.952 3.537 23.909 1.00 92.06 86 VAL A N 1
ATOM 639 C CA . VAL A 1 86 ?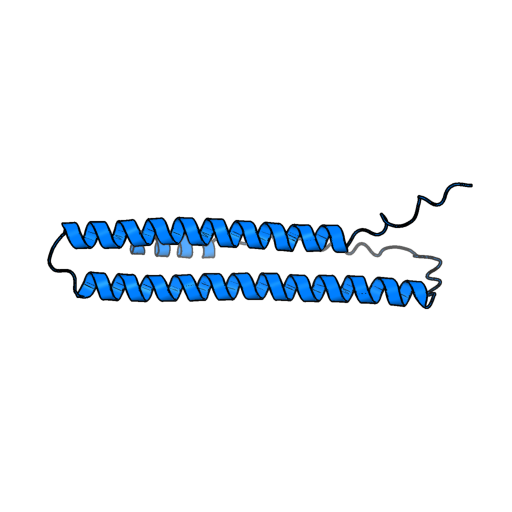 -13.415 4.588 23.034 1.00 92.06 86 VAL A CA 1
ATOM 640 C C . VAL A 1 86 ? -11.883 4.557 22.957 1.00 92.06 86 VAL A C 1
ATOM 642 O O . VAL A 1 86 ? -11.323 4.957 21.936 1.00 92.06 86 VAL A O 1
ATOM 645 N N . VAL A 1 87 ? -11.195 4.080 23.998 1.00 95.94 87 VAL A N 1
ATOM 646 C CA . VAL A 1 87 ? -9.725 4.018 24.030 1.00 95.94 87 VAL A CA 1
ATOM 647 C C . VAL A 1 87 ? -9.233 2.943 23.064 1.00 95.94 87 VAL A C 1
ATOM 649 O O . VAL A 1 87 ? -8.314 3.179 22.276 1.00 95.94 87 VAL A O 1
ATOM 652 N N . GLU A 1 88 ? -9.893 1.787 23.049 1.00 95.00 88 GLU A N 1
ATOM 653 C CA . GLU A 1 88 ? -9.637 0.721 22.087 1.00 95.00 88 GLU A CA 1
ATOM 654 C C . GLU A 1 88 ? -9.913 1.187 20.647 1.00 95.00 88 GLU A C 1
ATOM 656 O O . GLU A 1 88 ? -9.079 0.975 19.762 1.00 95.00 88 GLU A O 1
ATOM 661 N N . ALA A 1 89 ? -11.007 1.920 20.417 1.00 95.12 89 ALA A N 1
ATOM 662 C CA . ALA A 1 89 ? -11.317 2.486 19.104 1.00 95.12 89 ALA A CA 1
ATOM 663 C C . ALA A 1 89 ? -10.234 3.469 18.623 1.00 95.12 89 ALA A C 1
ATOM 665 O O . ALA A 1 89 ? -9.837 3.435 17.455 1.00 95.12 89 ALA A O 1
ATOM 666 N N . GLN A 1 90 ? -9.722 4.327 19.514 1.00 97.06 90 GLN A N 1
ATOM 667 C CA . GLN A 1 90 ? -8.625 5.251 19.202 1.00 97.06 90 GLN A CA 1
ATOM 668 C C . GLN A 1 90 ? -7.337 4.510 18.840 1.00 97.06 90 GLN A C 1
ATOM 670 O O . GLN A 1 90 ? -6.669 4.892 17.877 1.00 97.06 90 GLN A O 1
ATOM 675 N N . ARG A 1 91 ? -7.007 3.430 19.558 1.00 97.44 91 ARG A N 1
ATOM 676 C CA . ARG A 1 91 ? -5.849 2.586 19.237 1.00 97.44 91 ARG A CA 1
ATOM 677 C C . ARG A 1 91 ? -5.987 1.956 17.850 1.00 97.44 91 ARG A C 1
ATOM 679 O O . ARG A 1 91 ? -5.058 2.057 17.053 1.00 97.44 91 ARG A O 1
ATOM 686 N N . ILE A 1 92 ? -7.148 1.373 17.541 1.00 97.44 92 ILE A N 1
ATOM 687 C CA . ILE A 1 92 ? -7.434 0.762 16.231 1.00 97.44 92 ILE A CA 1
ATOM 688 C C . ILE A 1 92 ? -7.266 1.788 15.099 1.00 97.44 92 ILE A C 1
ATOM 690 O O . ILE A 1 92 ? -6.638 1.499 14.081 1.00 97.44 92 ILE A O 1
ATOM 694 N N . GLN A 1 93 ? -7.784 3.004 15.281 1.00 95.88 93 GLN A N 1
ATOM 695 C CA . GLN A 1 93 ? -7.634 4.085 14.302 1.00 95.88 93 GLN A CA 1
ATOM 696 C C . GLN A 1 93 ? -6.177 4.549 14.160 1.00 95.88 93 GLN A C 1
ATOM 698 O O . GLN A 1 93 ? -5.710 4.792 13.048 1.00 95.88 93 GLN A O 1
ATOM 703 N N . GLY A 1 94 ? -5.437 4.644 15.268 1.00 97.19 94 GLY A N 1
ATOM 704 C CA . GLY A 1 94 ? -4.014 4.982 15.248 1.00 97.19 94 GLY A CA 1
ATOM 705 C C . GLY A 1 94 ? -3.184 3.957 14.471 1.00 97.19 94 GLY A C 1
ATOM 706 O O . GLY A 1 94 ? -2.369 4.330 13.627 1.00 97.19 94 GLY A O 1
ATOM 707 N N . GLU A 1 95 ? -3.435 2.667 14.698 1.00 97.50 95 GLU A N 1
ATOM 708 C CA . GLU A 1 95 ? -2.790 1.571 13.966 1.00 97.50 95 GLU A CA 1
ATOM 709 C C . GLU A 1 95 ? -3.137 1.588 12.478 1.00 97.50 95 GLU A C 1
ATOM 711 O O . GLU A 1 95 ? -2.252 1.403 11.641 1.00 97.50 95 GLU A O 1
ATOM 716 N N . PHE A 1 96 ? -4.395 1.874 12.137 1.00 96.50 96 PHE A N 1
ATOM 717 C CA . PHE A 1 96 ? -4.834 2.016 10.753 1.00 96.50 96 PHE A CA 1
ATOM 718 C C . PHE A 1 96 ? -4.075 3.127 10.017 1.00 96.50 96 PHE A C 1
ATOM 720 O O . PHE A 1 96 ? -3.528 2.897 8.937 1.00 96.50 96 PHE A O 1
ATOM 727 N N . VAL A 1 97 ? -3.983 4.320 10.615 1.00 96.81 97 VAL A N 1
ATOM 728 C CA . VAL A 1 97 ? -3.270 5.462 10.018 1.00 96.81 97 VAL A CA 1
ATOM 729 C C . VAL A 1 97 ? -1.777 5.174 9.889 1.00 96.81 97 VAL A C 1
ATOM 731 O O . VAL A 1 97 ? -1.197 5.430 8.833 1.00 96.81 97 VAL A O 1
ATOM 734 N N . LYS A 1 98 ? -1.155 4.610 10.931 1.00 97.69 98 LYS A N 1
ATOM 735 C CA . LYS A 1 98 ? 0.258 4.218 10.897 1.00 97.69 98 LYS A CA 1
ATOM 736 C C . LYS A 1 98 ? 0.528 3.237 9.753 1.00 97.69 98 LYS A C 1
ATOM 738 O O . LYS A 1 98 ? 1.414 3.475 8.938 1.00 97.69 98 LYS A O 1
ATOM 743 N N . THR A 1 99 ? -0.284 2.187 9.654 1.00 97.06 99 THR A N 1
ATOM 744 C CA . THR A 1 99 ? -0.159 1.160 8.610 1.00 97.06 99 THR A CA 1
ATOM 745 C C . THR A 1 99 ? -0.346 1.758 7.217 1.00 97.06 99 THR A C 1
ATOM 747 O O . THR A 1 99 ? 0.408 1.443 6.299 1.00 97.06 99 THR A O 1
ATOM 750 N N . ALA A 1 100 ? -1.314 2.662 7.044 1.00 95.88 100 ALA A N 1
ATOM 751 C CA . ALA A 1 100 ? -1.515 3.348 5.773 1.00 95.88 100 ALA A CA 1
ATOM 752 C C . ALA A 1 100 ? -0.277 4.167 5.373 1.00 95.88 100 ALA A C 1
ATOM 754 O O . ALA A 1 100 ? 0.177 4.056 4.236 1.00 95.88 100 ALA A O 1
ATOM 755 N N . LEU A 1 101 ? 0.303 4.946 6.293 1.00 97.44 101 LEU A N 1
ATOM 756 C CA . LEU A 1 101 ? 1.511 5.737 6.027 1.00 97.44 101 LEU A CA 1
ATOM 757 C C . LEU A 1 101 ? 2.693 4.865 5.590 1.00 97.44 101 LEU A C 1
ATOM 759 O O . LEU A 1 101 ? 3.376 5.198 4.618 1.00 97.44 101 LEU A O 1
ATOM 763 N N . GLU A 1 102 ? 2.908 3.741 6.271 1.00 97.69 102 GLU A N 1
ATOM 764 C CA . GLU A 1 102 ? 3.948 2.770 5.920 1.00 97.69 102 GLU A CA 1
ATOM 765 C C . GLU A 1 102 ? 3.720 2.197 4.514 1.00 97.69 102 GLU A C 1
ATOM 767 O O . GLU A 1 102 ? 4.624 2.231 3.678 1.00 97.69 102 GLU A O 1
ATOM 772 N N . GLN A 1 103 ? 2.497 1.751 4.211 1.00 96.00 103 GLN A N 1
ATOM 773 C CA . GLN A 1 103 ? 2.148 1.171 2.909 1.00 96.00 103 GLN A CA 1
ATOM 774 C C . GLN A 1 103 ? 2.269 2.179 1.757 1.00 96.00 103 GLN A C 1
ATOM 776 O O . GLN A 1 103 ? 2.820 1.841 0.710 1.00 96.00 103 GLN A O 1
ATOM 781 N N . TYR A 1 104 ? 1.804 3.422 1.936 1.00 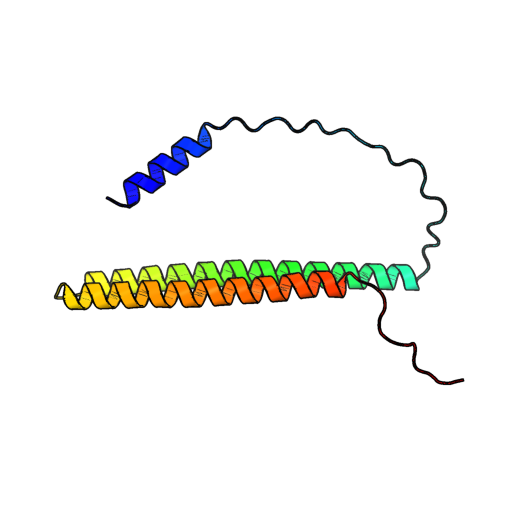95.62 104 TYR A N 1
ATOM 782 C CA . TYR A 1 104 ? 1.940 4.474 0.921 1.00 95.62 104 TYR A CA 1
ATOM 783 C C . TYR A 1 104 ? 3.405 4.816 0.652 1.00 95.62 104 TYR A C 1
ATOM 785 O O . TYR A 1 104 ? 3.803 4.960 -0.505 1.00 95.62 104 TYR A O 1
ATOM 793 N N . THR A 1 105 ? 4.211 4.925 1.709 1.00 96.44 105 THR A N 1
ATOM 794 C CA . THR A 1 105 ? 5.641 5.227 1.584 1.00 96.44 105 THR A CA 1
ATOM 795 C C . THR A 1 105 ? 6.366 4.101 0.854 1.00 96.44 105 THR A C 1
ATOM 797 O O . THR A 1 105 ? 7.113 4.358 -0.090 1.00 96.44 105 THR A O 1
ATOM 800 N N . ALA A 1 106 ? 6.096 2.850 1.234 1.00 96.00 106 ALA A N 1
ATOM 801 C CA . ALA A 1 106 ? 6.688 1.677 0.604 1.00 96.00 106 ALA A CA 1
ATOM 802 C C . ALA A 1 106 ? 6.298 1.554 -0.877 1.00 96.00 106 ALA A C 1
ATOM 804 O O . ALA A 1 106 ? 7.178 1.402 -1.726 1.00 96.00 106 ALA A O 1
ATOM 805 N N . SER A 1 107 ? 5.007 1.683 -1.203 1.00 94.94 107 SER A N 1
ATOM 806 C CA . SER A 1 107 ? 4.536 1.566 -2.587 1.00 94.94 107 SER A CA 1
ATOM 807 C C . SER A 1 107 ? 5.070 2.698 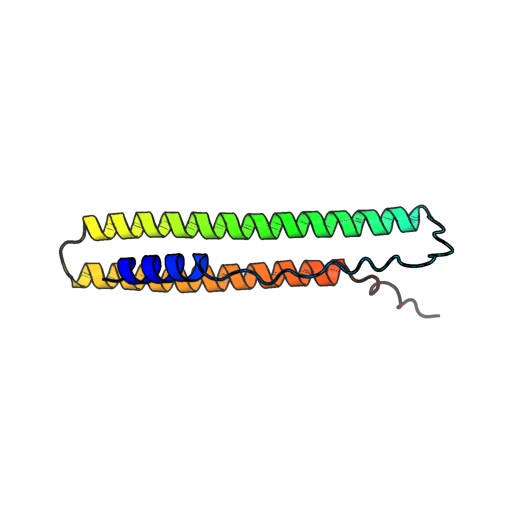-3.467 1.00 94.94 107 SER A C 1
ATOM 809 O O . SER A 1 107 ? 5.575 2.452 -4.561 1.00 94.94 107 SER A O 1
ATOM 811 N N . THR A 1 108 ? 5.086 3.934 -2.956 1.00 93.50 108 THR A N 1
ATOM 812 C CA . THR A 1 108 ? 5.687 5.078 -3.664 1.00 93.50 108 THR A CA 1
ATOM 813 C C . THR A 1 108 ? 7.177 4.852 -3.918 1.00 93.50 108 THR A C 1
ATOM 815 O O . THR A 1 108 ? 7.653 5.072 -5.031 1.00 93.50 108 THR A O 1
ATOM 818 N N . GLY A 1 109 ? 7.915 4.366 -2.915 1.00 94.38 109 GLY A N 1
ATOM 819 C CA . GLY A 1 109 ? 9.332 4.036 -3.058 1.00 94.38 109 GLY A CA 1
ATOM 820 C C . GLY A 1 109 ? 9.577 2.951 -4.107 1.00 94.38 109 GLY A C 1
ATOM 821 O O . GLY A 1 109 ? 10.479 3.082 -4.934 1.00 94.38 109 GLY A O 1
ATOM 822 N N . LYS A 1 110 ? 8.743 1.908 -4.126 1.00 94.50 110 LYS A N 1
ATOM 823 C CA . LYS A 1 110 ? 8.841 0.820 -5.103 1.00 94.50 110 LYS A CA 1
ATOM 824 C C . LYS A 1 110 ? 8.493 1.280 -6.519 1.00 94.50 110 LYS A C 1
ATOM 826 O O . LYS A 1 110 ? 9.226 0.961 -7.450 1.00 94.50 110 LYS A O 1
ATOM 831 N N . LEU A 1 111 ? 7.446 2.087 -6.691 1.00 93.06 111 LEU A N 1
ATOM 832 C CA . LEU A 1 111 ? 7.103 2.681 -7.987 1.00 93.06 111 LEU A CA 1
ATOM 833 C C . LEU A 1 111 ? 8.211 3.607 -8.505 1.00 93.06 111 LEU A C 1
ATOM 835 O O . LEU A 1 111 ? 8.532 3.559 -9.689 1.00 93.06 111 LEU A O 1
ATOM 839 N N . ALA A 1 112 ? 8.844 4.394 -7.630 1.00 91.81 112 ALA A N 1
ATOM 840 C CA . ALA A 1 112 ? 9.986 5.226 -8.005 1.00 91.81 112 ALA A CA 1
ATOM 841 C C . ALA A 1 112 ? 11.188 4.386 -8.473 1.00 91.81 112 ALA A C 1
ATOM 843 O O . ALA A 1 112 ? 11.811 4.715 -9.482 1.00 91.81 112 ALA A O 1
ATOM 844 N N . GLN A 1 113 ? 11.485 3.276 -7.789 1.00 90.31 113 GLN A N 1
ATOM 845 C CA . GLN A 1 113 ? 12.542 2.343 -8.199 1.00 90.31 113 GLN A CA 1
ATOM 846 C C . GLN A 1 113 ? 12.240 1.690 -9.552 1.00 90.31 113 GLN A C 1
ATOM 848 O O . GLN A 1 113 ? 13.108 1.659 -10.423 1.00 90.31 113 GLN A O 1
ATOM 853 N N . LEU A 1 114 ? 11.005 1.217 -9.751 1.00 88.62 114 LEU A N 1
ATOM 854 C CA . LEU A 1 114 ? 10.569 0.629 -11.019 1.00 88.62 114 LEU A CA 1
ATOM 855 C C . LEU A 1 114 ? 10.658 1.650 -12.162 1.00 88.62 114 LEU A C 1
ATOM 857 O O . LEU A 1 114 ? 11.207 1.337 -13.216 1.00 88.62 114 LEU A O 1
ATOM 861 N N . GLY A 1 115 ? 10.205 2.887 -11.934 1.00 83.44 115 GLY A N 1
ATOM 862 C CA . GLY A 1 115 ? 10.285 3.979 -12.906 1.00 83.44 115 GLY A CA 1
ATOM 863 C C . GLY A 1 115 ? 11.722 4.354 -13.284 1.00 83.44 115 GLY A C 1
ATOM 864 O O . GLY A 1 115 ? 12.022 4.534 -14.464 1.00 83.44 115 GLY A O 1
ATOM 865 N N . ALA A 1 116 ? 12.633 4.414 -12.308 1.00 83.62 116 ALA A N 1
ATOM 866 C CA . ALA A 1 116 ? 14.054 4.650 -12.566 1.00 83.62 116 ALA A CA 1
ATOM 867 C C . ALA A 1 116 ? 14.686 3.514 -13.390 1.00 83.62 116 ALA A C 1
ATOM 869 O O . ALA A 1 116 ? 15.466 3.786 -14.302 1.00 83.62 116 ALA A O 1
ATOM 870 N N . GLY A 1 117 ? 14.304 2.260 -13.121 1.00 75.31 117 GLY A N 1
ATOM 871 C CA . GLY A 1 117 ? 14.723 1.093 -13.903 1.00 75.31 117 GLY A CA 1
ATOM 872 C C . GLY A 1 117 ? 14.300 1.163 -15.375 1.00 75.31 117 GLY A C 1
ATOM 873 O O . GLY A 1 117 ? 15.072 0.789 -16.254 1.00 75.31 117 GLY A O 1
ATOM 874 N N . VAL A 1 118 ? 13.114 1.712 -15.667 1.00 72.69 118 VAL A N 1
ATOM 875 C CA . VAL A 1 118 ? 12.663 1.935 -17.057 1.00 72.69 118 VAL A CA 1
ATOM 876 C C . VAL A 1 118 ? 13.548 2.951 -17.767 1.00 72.69 118 VAL A C 1
ATOM 878 O O . VAL A 1 118 ? 13.949 2.734 -18.911 1.00 72.69 118 VAL A O 1
ATOM 881 N N . MET A 1 119 ? 13.878 4.056 -17.094 1.00 70.44 119 MET A N 1
ATOM 882 C CA . MET A 1 119 ? 14.710 5.113 -17.675 1.00 70.44 119 MET A CA 1
ATOM 883 C C . MET A 1 119 ? 16.138 4.635 -17.952 1.00 70.44 119 MET A C 1
ATOM 885 O O . MET A 1 119 ? 16.693 4.964 -18.998 1.00 70.44 119 MET A O 1
ATOM 889 N N . THR A 1 120 ? 16.726 3.834 -17.058 1.00 67.81 120 THR A N 1
ATOM 890 C CA . THR A 1 120 ? 18.078 3.287 -17.249 1.00 67.81 120 THR A CA 1
ATOM 891 C C . THR A 1 120 ? 18.122 2.194 -18.311 1.00 67.81 120 THR A C 1
ATOM 893 O O . THR A 1 120 ? 19.045 2.193 -19.121 1.00 67.81 120 THR A O 1
ATOM 896 N N . ALA A 1 121 ? 17.116 1.316 -18.379 1.00 62.44 121 ALA A N 1
ATOM 897 C CA . ALA A 1 121 ? 17.002 0.315 -19.443 1.00 62.44 121 ALA A CA 1
ATOM 898 C C . ALA A 1 121 ? 16.792 0.949 -20.832 1.00 62.44 121 ALA A C 1
ATOM 900 O O . ALA A 1 121 ? 17.149 0.357 -21.845 1.00 62.44 121 ALA A O 1
ATOM 901 N N . SER A 1 122 ? 16.254 2.168 -20.892 1.00 57.44 122 SER A N 1
ATOM 902 C CA . SER A 1 122 ? 16.007 2.882 -22.150 1.00 57.44 122 SER A CA 1
ATOM 903 C C . SER A 1 122 ? 17.229 3.655 -22.681 1.00 57.44 122 SER A C 1
ATOM 905 O O . SER A 1 122 ? 17.160 4.198 -23.783 1.00 57.44 122 SER A O 1
ATOM 907 N N . MET A 1 123 ? 18.351 3.717 -21.944 1.00 54.78 123 MET A N 1
ATOM 908 C CA . MET A 1 123 ? 19.579 4.402 -22.382 1.00 54.78 123 MET A CA 1
ATOM 909 C C . MET A 1 123 ? 20.661 3.416 -22.863 1.00 54.78 123 MET A C 1
ATOM 911 O O . MET A 1 123 ? 21.123 2.583 -22.081 1.00 54.78 123 MET A O 1
ATOM 915 N N . PRO A 1 124 ? 21.130 3.509 -24.123 1.00 52.03 124 PRO A N 1
ATOM 916 C CA . PRO A 1 124 ? 22.213 2.668 -24.615 1.00 52.03 124 PRO A CA 1
ATOM 917 C C . PRO A 1 124 ? 23.585 3.208 -24.174 1.00 52.03 124 PRO A C 1
ATOM 919 O O . PRO A 1 124 ? 23.906 4.370 -24.406 1.00 52.03 124 PRO A O 1
ATOM 922 N N . GLY A 1 125 ? 24.422 2.331 -23.608 1.00 59.09 125 GLY A N 1
ATOM 923 C CA . GLY A 1 125 ? 25.873 2.531 -23.513 1.00 59.09 125 GLY A CA 1
ATOM 924 C C . GLY A 1 125 ? 26.416 2.913 -22.133 1.00 59.09 125 GLY A C 1
ATOM 925 O O . GLY A 1 125 ? 26.575 4.087 -21.822 1.00 59.09 125 GLY A O 1
ATOM 926 N N . ARG A 1 126 ? 26.818 1.909 -21.340 1.00 47.69 126 ARG A N 1
ATOM 927 C CA . ARG A 1 126 ? 27.988 2.014 -20.444 1.00 47.69 126 ARG A CA 1
ATOM 928 C C . ARG A 1 126 ? 28.511 0.630 -20.041 1.00 47.69 126 ARG A C 1
ATOM 930 O O . ARG A 1 126 ? 28.552 0.282 -18.866 1.00 47.69 126 ARG A O 1
ATOM 937 N N . ALA A 1 127 ? 28.896 -0.177 -21.018 1.00 48.91 127 ALA A N 1
ATOM 938 C CA . ALA A 1 127 ? 29.751 -1.329 -20.768 1.00 48.91 127 ALA A CA 1
ATOM 939 C C . ALA A 1 127 ? 30.590 -1.569 -22.022 1.00 48.91 127 ALA A C 1
ATOM 941 O O . ALA A 1 127 ? 30.013 -1.748 -23.091 1.00 48.91 127 ALA A O 1
ATOM 942 N N . LYS A 1 128 ? 31.915 -1.622 -21.844 1.00 49.16 128 LYS A N 1
ATOM 943 C CA . LYS A 1 128 ? 32.979 -1.825 -22.848 1.00 49.16 128 LYS A CA 1
ATOM 944 C C . LYS A 1 128 ? 33.580 -0.552 -23.455 1.00 49.16 128 LYS A C 1
ATOM 946 O O . LYS A 1 128 ? 33.477 -0.333 -24.646 1.00 49.16 128 LYS A O 1
ATOM 951 N N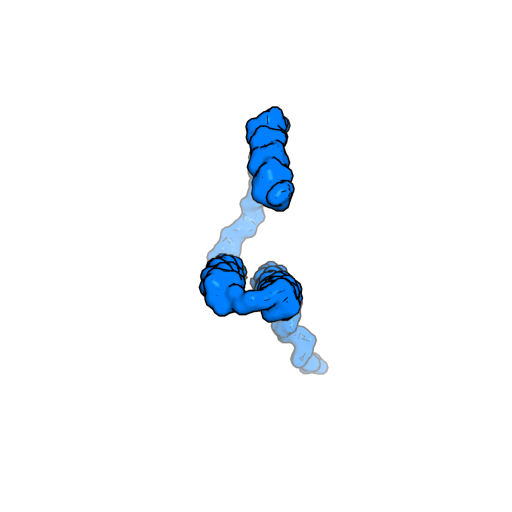 . ASP A 1 129 ? 34.251 0.219 -22.605 1.00 46.97 129 ASP A N 1
ATOM 952 C CA . ASP A 1 129 ? 35.453 0.987 -22.962 1.00 46.97 129 ASP A CA 1
ATOM 953 C C . ASP A 1 129 ? 36.400 0.856 -21.763 1.00 46.97 129 ASP A C 1
ATOM 955 O O . ASP A 1 129 ? 36.370 1.665 -20.843 1.00 46.97 129 ASP A O 1
ATOM 959 N N . ASN A 1 130 ? 37.098 -0.277 -21.677 1.00 52.81 130 ASN A N 1
ATOM 960 C CA . ASN A 1 130 ? 38.243 -0.496 -20.787 1.00 52.81 130 ASN A CA 1
ATOM 961 C C . ASN A 1 130 ? 38.954 -1.785 -21.225 1.00 52.81 130 ASN A C 1
ATOM 963 O O . ASN A 1 130 ? 39.056 -2.741 -20.464 1.00 52.81 130 ASN A O 1
ATOM 967 N N . ASP A 1 131 ? 39.424 -1.801 -22.470 1.00 43.50 131 ASP A N 1
ATOM 968 C CA . ASP A 1 131 ? 40.539 -2.658 -22.866 1.00 43.50 131 ASP A CA 1
ATOM 969 C C . ASP A 1 131 ? 41.710 -1.707 -23.176 1.00 43.50 131 ASP A C 1
ATOM 971 O O . ASP A 1 131 ? 41.552 -0.822 -24.023 1.00 43.50 131 ASP A O 1
ATOM 975 N N . PRO A 1 132 ? 42.841 -1.780 -22.450 1.00 53.91 132 PRO A N 1
ATOM 976 C CA . PRO A 1 132 ? 43.984 -0.917 -22.718 1.00 53.91 132 PRO A CA 1
ATOM 977 C C . PRO A 1 132 ? 44.672 -1.341 -24.025 1.00 53.91 132 PRO A C 1
ATOM 979 O O . PRO A 1 132 ? 44.870 -2.533 -24.264 1.00 53.91 132 PRO A O 1
ATOM 982 N N . VAL A 1 133 ? 45.021 -0.346 -24.850 1.00 52.53 133 VAL A N 1
ATOM 983 C CA . VAL A 1 133 ? 45.941 -0.469 -25.999 1.00 52.53 133 VAL A CA 1
ATOM 984 C C . VAL A 1 133 ? 47.366 -0.682 -25.502 1.00 52.53 133 VAL A C 1
ATOM 986 O O . VAL A 1 133 ? 47.746 0.015 -24.532 1.00 52.53 133 VAL A O 1
#

pLDDT: mean 73.6, std 22.4, range [30.27, 97.88]

Solvent-accessible surface area (backbone atoms only — not comparable to full-atom values): 8190 Å² total; per-residue (Å²): 126,68,70,64,58,53,57,54,51,56,58,58,59,73,71,61,80,77,80,83,78,80,81,76,83,77,80,80,81,78,86,85,81,81,80,80,42,72,68,55,53,53,52,53,49,53,44,54,47,52,46,51,52,42,51,51,52,48,54,50,48,54,52,52,53,52,52,53,51,54,52,50,52,51,51,50,52,54,51,56,74,70,49,88,49,70,67,58,43,50,50,55,50,51,52,51,54,54,51,48,53,53,52,53,52,51,50,53,53,50,48,50,53,50,53,50,52,45,58,57,65,70,56,88,85,90,82,89,91,83,77,87,131

Secondary structure (DSSP, 8-state):
--HHHHHHHHHHHTT-PPP------------------HHHHHHHHHHHHHHHHHHHHHHHHHHHHHHHHHHHHHHHHHHHHH--SHHHHHHHHHHHHHHHHHHHHHHHHHHHHHHHHHHHHTS---S------

Foldseek 3Di:
DVVVVVVVVVVVVVPDDDPDDDDDDDPDPDDPDPPVDPVNVVLVVQLVVLLVVLVVVLVVLVVVLVVVLVVLVVVLVVQCVVDDDDVSNVVSVVVNVVVNVVSVVVSVVVNVVSVVSNVVSNDDDDDDDDDDD

Radius of gyration: 25.15 Å; Cα contacts (8 Å, |Δi|>4): 32; chains: 1; bounding box: 66×30×69 Å

Sequence (133 aa):
MWQTRILVNVRRMQTMKTPETRTTGTTAPGMPGMDMNRAGLGTAAWMSAGMMEALAAMGSEVVQFVAARIAEDIKTQHALLTCKDVVEAQRIQGEFVKTALEQYTASTGKLAQLGAGVMTASMPGRAKDNDPV

Mean predicted aligned error: 16.04 Å